Protein AF-A0AAU4RWW5-F1 (afdb_monomer_lite)

pLDDT: mean 87.0, std 14.61, range [48.16, 97.5]

Sequence (52 aa):
MKNSREIMEILEAYDLTGSYRAAAELAGCDHHTVAHYVKMRAVGQHEPRWVS

Structure (mmCIF, N/CA/C/O backbone):
data_AF-A0AAU4RWW5-F1
#
_entry.id   AF-A0AAU4RWW5-F1
#
loop_
_atom_site.group_PDB
_atom_site.id
_atom_site.type_symbol
_atom_site.label_atom_id
_atom_site.label_alt_id
_atom_site.label_comp_id
_atom_site.label_asym_id
_atom_site.label_entity_id
_atom_site.label_seq_id
_atom_site.pdbx_PDB_ins_code
_atom_site.Cartn_x
_atom_site.Cartn_y
_atom_site.Cartn_z
_atom_site.occupancy
_atom_site.B_iso_or_equiv
_atom_site.auth_seq_id
_atom_site.auth_comp_id
_atom_site.auth_asym_id
_atom_site.auth_atom_id
_atom_site.pdbx_PDB_model_num
ATOM 1 N N . MET A 1 1 ? 10.790 2.146 -13.933 1.00 65.88 1 MET A N 1
ATOM 2 C CA . MET A 1 1 ? 10.205 0.818 -13.642 1.00 65.88 1 MET A CA 1
ATOM 3 C C . MET A 1 1 ? 10.842 0.337 -12.348 1.00 65.88 1 MET A C 1
ATOM 5 O O . MET A 1 1 ? 12.056 0.463 -12.248 1.00 65.88 1 MET A O 1
ATOM 9 N N . LYS A 1 2 ? 10.052 -0.054 -11.340 1.00 80.12 2 LYS A N 1
ATOM 10 C CA . LYS A 1 2 ? 10.577 -0.467 -10.025 1.00 80.12 2 LYS A CA 1
ATOM 11 C C . LYS A 1 2 ? 11.092 -1.903 -10.078 1.00 80.12 2 LYS A C 1
ATOM 13 O O . LYS A 1 2 ? 10.646 -2.678 -10.922 1.00 80.12 2 LYS A O 1
ATOM 18 N N . ASN A 1 3 ? 12.014 -2.248 -9.186 1.00 88.81 3 ASN A N 1
ATOM 19 C CA . ASN A 1 3 ? 12.491 -3.625 -9.057 1.00 88.81 3 ASN A CA 1
ATOM 20 C C . ASN A 1 3 ? 11.467 -4.493 -8.312 1.00 88.81 3 ASN A C 1
ATOM 22 O O . ASN A 1 3 ? 10.637 -3.978 -7.568 1.00 88.81 3 ASN A O 1
ATOM 26 N N . SER A 1 4 ? 11.556 -5.816 -8.457 1.00 87.50 4 SER A N 1
ATOM 27 C CA . SER A 1 4 ? 10.610 -6.764 -7.843 1.00 87.50 4 SER A CA 1
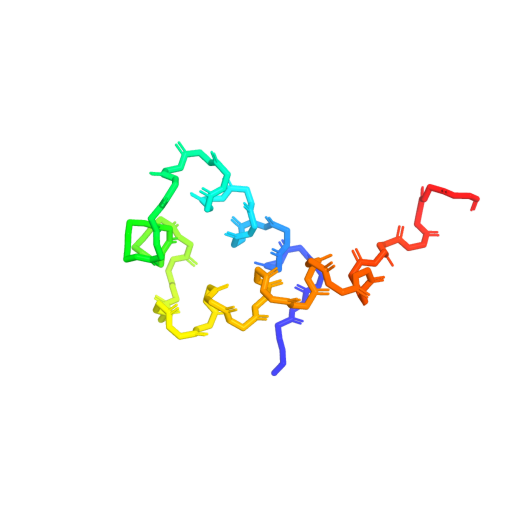ATOM 28 C C . SER A 1 4 ? 10.468 -6.604 -6.324 1.00 87.50 4 SER A C 1
ATOM 30 O O . SER A 1 4 ? 9.354 -6.671 -5.814 1.00 87.50 4 SER A O 1
ATOM 32 N N . ARG A 1 5 ? 11.569 -6.330 -5.606 1.00 90.25 5 ARG A N 1
ATOM 33 C CA . ARG A 1 5 ? 11.541 -6.040 -4.161 1.00 90.25 5 ARG A CA 1
ATOM 34 C C . ARG A 1 5 ? 10.703 -4.800 -3.848 1.00 90.25 5 ARG A C 1
ATOM 36 O O . ARG A 1 5 ? 9.815 -4.870 -3.013 1.00 90.25 5 ARG A O 1
ATOM 43 N N . GLU A 1 6 ? 10.951 -3.695 -4.546 1.00 91.94 6 GLU A N 1
ATOM 44 C CA . GLU A 1 6 ? 10.217 -2.445 -4.315 1.00 91.94 6 GLU A CA 1
ATOM 45 C C . GLU A 1 6 ? 8.727 -2.587 -4.644 1.00 91.94 6 GLU A C 1
ATOM 47 O O . GLU A 1 6 ? 7.891 -1.914 -4.049 1.00 91.94 6 GLU A O 1
ATOM 52 N N . ILE A 1 7 ? 8.378 -3.436 -5.616 1.00 93.00 7 ILE A N 1
ATOM 53 C CA . ILE A 1 7 ? 6.977 -3.707 -5.941 1.00 93.00 7 ILE A CA 1
ATOM 54 C C . ILE A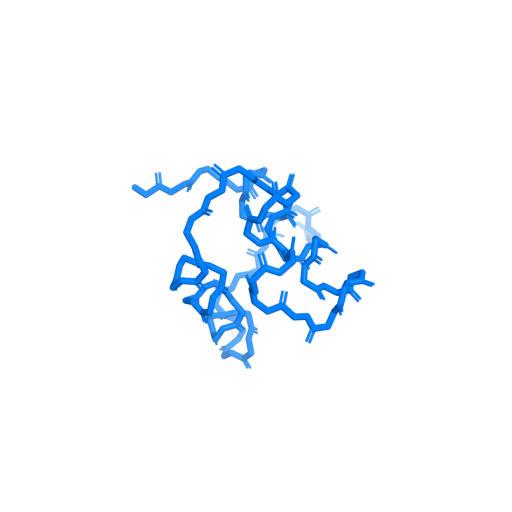 1 7 ? 6.319 -4.526 -4.826 1.00 93.00 7 ILE A C 1
ATOM 56 O O . ILE A 1 7 ? 5.192 -4.218 -4.444 1.00 93.00 7 ILE A O 1
ATOM 60 N N . MET A 1 8 ? 7.018 -5.524 -4.279 1.00 93.81 8 MET A N 1
ATOM 61 C CA . MET A 1 8 ? 6.531 -6.292 -3.131 1.00 93.81 8 MET A CA 1
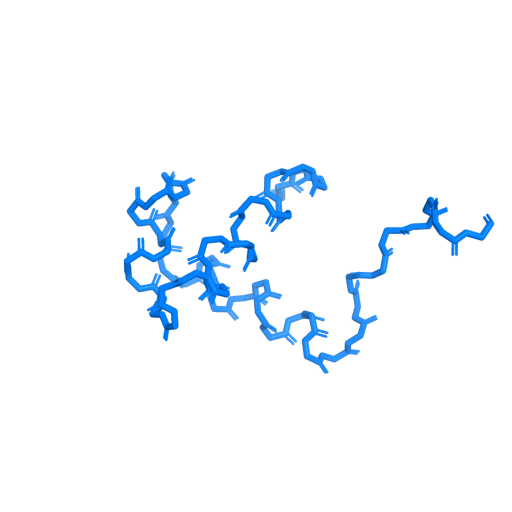ATOM 62 C C . MET A 1 8 ? 6.302 -5.385 -1.916 1.00 93.81 8 MET A C 1
ATOM 64 O O . MET A 1 8 ? 5.206 -5.393 -1.370 1.00 93.81 8 MET A O 1
ATOM 68 N N . GLU A 1 9 ? 7.262 -4.520 -1.581 1.00 95.44 9 GLU A N 1
ATOM 69 C CA . GLU A 1 9 ? 7.143 -3.562 -0.469 1.00 95.44 9 GLU A CA 1
ATOM 70 C C . GLU A 1 9 ? 5.931 -2.623 -0.636 1.00 95.44 9 GLU A C 1
ATOM 72 O O . GLU A 1 9 ? 5.215 -2.342 0.325 1.00 95.44 9 GLU A O 1
ATOM 77 N N . ILE A 1 10 ? 5.641 -2.180 -1.866 1.00 95.75 10 ILE A N 1
ATOM 78 C CA . ILE A 1 10 ? 4.446 -1.375 -2.180 1.00 95.75 10 ILE A CA 1
ATOM 79 C C . ILE A 1 10 ? 3.152 -2.163 -1.957 1.00 95.75 10 ILE A C 1
ATOM 81 O O . ILE A 1 10 ? 2.178 -1.618 -1.430 1.00 95.75 10 ILE A O 1
ATOM 85 N N . LEU A 1 11 ? 3.116 -3.422 -2.393 1.00 95.31 11 LEU A N 1
ATOM 86 C CA . LEU A 1 11 ? 1.940 -4.280 -2.257 1.00 95.31 11 LEU A CA 1
ATOM 87 C C . LEU A 1 11 ? 1.698 -4.662 -0.793 1.00 95.31 11 LEU A C 1
ATOM 89 O O . LEU A 1 11 ? 0.556 -4.612 -0.348 1.00 95.31 11 LEU A O 1
ATOM 93 N N . GLU A 1 12 ? 2.751 -4.955 -0.031 1.00 95.88 12 GLU A N 1
ATOM 94 C CA . GLU A 1 12 ? 2.672 -5.233 1.407 1.00 95.88 12 GLU A CA 1
ATOM 95 C C . GLU A 1 12 ? 2.210 -4.002 2.197 1.00 95.88 12 GLU A C 1
ATOM 97 O O . GLU A 1 12 ? 1.347 -4.116 3.068 1.00 95.88 12 GLU A O 1
ATOM 102 N N . ALA A 1 13 ? 2.703 -2.806 1.858 1.00 97.38 13 ALA A N 1
ATOM 103 C CA . ALA A 1 13 ? 2.236 -1.562 2.470 1.00 97.38 13 ALA A CA 1
ATOM 104 C C . ALA A 1 13 ? 0.746 -1.294 2.182 1.00 97.38 13 ALA A C 1
ATOM 106 O O . ALA A 1 13 ? 0.024 -0.774 3.039 1.00 97.38 13 ALA A O 1
ATOM 107 N N . TYR A 1 14 ? 0.261 -1.660 0.991 1.00 96.75 14 TYR A N 1
ATOM 108 C CA . TYR A 1 14 ? -1.163 -1.585 0.665 1.00 96.75 14 TYR A CA 1
ATOM 109 C C . TYR A 1 14 ? -1.988 -2.628 1.419 1.00 96.75 14 TYR A C 1
ATOM 111 O O . TYR A 1 14 ? -3.015 -2.265 1.986 1.00 96.75 14 TYR A O 1
ATOM 119 N N . ASP A 1 15 ? -1.533 -3.878 1.495 1.00 96.38 15 ASP A N 1
ATOM 120 C CA . ASP A 1 15 ? -2.219 -4.937 2.245 1.00 96.38 15 ASP A CA 1
ATOM 121 C C . ASP A 1 15 ? -2.313 -4.597 3.745 1.00 96.38 15 ASP A C 1
ATOM 123 O O . ASP A 1 15 ? -3.340 -4.847 4.374 1.00 96.38 15 ASP A O 1
ATOM 127 N N . LEU A 1 16 ? -1.278 -3.962 4.308 1.00 97.06 16 LEU A N 1
ATOM 128 C CA . LEU A 1 16 ? -1.250 -3.521 5.705 1.00 97.06 16 LEU A CA 1
ATOM 129 C C . LEU A 1 16 ? -2.220 -2.364 5.988 1.00 97.06 16 LEU A C 1
ATOM 131 O O . LEU A 1 16 ? -2.828 -2.312 7.055 1.00 97.06 16 LEU A O 1
ATOM 135 N N . THR A 1 17 ? -2.330 -1.403 5.069 1.00 96.94 17 THR A N 1
ATOM 136 C CA . THR A 1 17 ? -3.054 -0.143 5.321 1.00 96.94 17 THR A CA 1
ATOM 137 C C . THR A 1 17 ? -4.445 -0.081 4.696 1.00 96.94 17 THR A C 1
ATOM 139 O O . THR A 1 17 ? -5.258 0.750 5.099 1.00 96.94 17 THR A O 1
ATOM 142 N N . GLY A 1 18 ? -4.714 -0.883 3.665 1.00 95.94 18 GLY A N 1
ATOM 143 C CA . GLY A 1 18 ? -5.917 -0.802 2.833 1.00 95.94 18 GLY A CA 1
ATOM 144 C C . GLY A 1 18 ? -6.070 0.517 2.058 1.00 95.94 18 GLY A C 1
ATOM 145 O O . GLY A 1 18 ? -7.133 0.774 1.492 1.00 95.94 18 GLY A O 1
ATOM 146 N N . SER A 1 19 ? -5.046 1.382 2.029 1.00 97.00 19 SER A N 1
ATOM 147 C CA . SER A 1 19 ? -5.128 2.748 1.495 1.00 97.00 19 SER A CA 1
ATOM 148 C C . SER A 1 19 ? -3.957 3.074 0.576 1.00 97.00 19 SER A C 1
ATOM 150 O O . SER A 1 19 ? -2.797 2.954 0.957 1.00 97.00 19 SER A O 1
ATOM 152 N N . TYR A 1 20 ? -4.249 3.586 -0.625 1.00 97.12 20 TYR A N 1
ATOM 153 C CA . TYR A 1 20 ? -3.208 3.976 -1.583 1.00 97.12 20 TYR A CA 1
ATOM 154 C C . TYR A 1 20 ? -2.303 5.093 -1.065 1.00 97.12 20 TYR A C 1
ATOM 156 O O . TYR A 1 20 ? -1.122 5.115 -1.387 1.00 97.12 20 TYR A O 1
ATOM 164 N N . ARG A 1 21 ? -2.847 6.026 -0.276 1.00 96.62 21 ARG A N 1
ATOM 165 C CA . ARG A 1 21 ? -2.085 7.174 0.234 1.00 96.62 21 ARG A CA 1
ATOM 166 C C . ARG A 1 21 ? -1.177 6.769 1.389 1.00 96.62 21 ARG A C 1
ATOM 168 O O . ARG A 1 21 ? 0.006 7.070 1.343 1.00 96.62 21 ARG A O 1
ATOM 175 N N . ALA A 1 22 ? -1.706 6.013 2.350 1.00 96.88 22 ALA A N 1
ATOM 176 C CA . ALA A 1 22 ? -0.912 5.532 3.478 1.00 96.88 22 ALA A CA 1
ATOM 177 C C . ALA A 1 22 ? 0.187 4.558 3.020 1.00 96.88 22 ALA A C 1
ATOM 179 O O . ALA A 1 22 ? 1.328 4.655 3.461 1.00 96.88 22 ALA A O 1
ATOM 180 N N . ALA A 1 23 ? -0.121 3.667 2.071 1.00 97.50 23 ALA A N 1
ATOM 181 C CA . ALA A 1 23 ? 0.872 2.777 1.476 1.00 97.50 23 ALA A CA 1
ATOM 182 C C . ALA A 1 23 ? 1.981 3.539 0.734 1.00 97.50 23 ALA A C 1
ATOM 184 O O . ALA A 1 23 ? 3.144 3.153 0.798 1.00 97.50 23 ALA A O 1
ATOM 185 N N . ALA A 1 24 ? 1.633 4.632 0.050 1.00 96.81 24 ALA A N 1
ATOM 186 C CA . ALA A 1 24 ? 2.588 5.475 -0.659 1.00 96.81 24 ALA A CA 1
ATOM 187 C C . ALA A 1 24 ? 3.567 6.164 0.301 1.00 96.81 24 ALA A C 1
ATOM 189 O O . ALA A 1 24 ? 4.769 6.174 0.039 1.00 96.81 24 ALA A O 1
ATOM 190 N N . GLU A 1 25 ? 3.068 6.666 1.433 1.00 97.25 25 GLU A N 1
ATOM 191 C CA . GLU A 1 25 ? 3.894 7.249 2.496 1.00 97.25 25 GLU A CA 1
ATOM 192 C C . GLU A 1 25 ? 4.842 6.211 3.114 1.00 97.25 25 GLU A C 1
ATOM 194 O O . GLU A 1 25 ? 6.030 6.490 3.265 1.00 97.25 25 GLU A O 1
ATOM 199 N N . LEU A 1 26 ? 4.354 4.997 3.400 1.00 96.12 26 LEU A N 1
ATOM 200 C CA . LEU A 1 26 ? 5.176 3.912 3.953 1.00 96.12 26 LEU A CA 1
ATOM 201 C C . LEU A 1 26 ? 6.235 3.399 2.968 1.00 96.12 26 LEU A C 1
ATOM 203 O O . LEU A 1 26 ? 7.366 3.133 3.366 1.00 96.12 26 LEU A O 1
ATOM 207 N N . ALA A 1 27 ? 5.885 3.272 1.687 1.00 94.25 27 ALA A N 1
ATOM 208 C CA . ALA A 1 27 ? 6.778 2.764 0.645 1.00 94.25 27 ALA A CA 1
ATOM 209 C C . ALA A 1 27 ? 7.640 3.859 -0.019 1.00 94.25 27 ALA A C 1
ATOM 211 O O . ALA A 1 27 ? 8.381 3.572 -0.963 1.00 94.25 27 ALA A O 1
ATOM 212 N N . GLY A 1 28 ? 7.518 5.119 0.415 1.00 95.62 28 GLY A N 1
ATOM 213 C CA . GLY A 1 28 ? 8.265 6.252 -0.139 1.00 95.62 28 GLY A CA 1
ATOM 214 C C . GLY A 1 28 ? 8.010 6.486 -1.633 1.00 95.62 28 GLY A C 1
ATOM 215 O O . GLY A 1 28 ? 8.943 6.765 -2.388 1.00 95.62 28 GLY A O 1
ATOM 216 N N . CYS A 1 29 ? 6.767 6.322 -2.094 1.00 95.56 29 CYS A N 1
ATOM 217 C CA . CYS A 1 29 ? 6.392 6.488 -3.502 1.00 95.56 29 CYS A CA 1
ATOM 218 C C . CYS A 1 29 ? 5.104 7.307 -3.666 1.00 95.56 29 CYS A C 1
ATOM 220 O O . CYS A 1 29 ? 4.568 7.831 -2.699 1.00 95.56 29 CYS A O 1
ATOM 222 N N . ASP A 1 30 ? 4.616 7.454 -4.901 1.00 95.38 30 ASP A N 1
ATOM 223 C CA . ASP A 1 30 ? 3.344 8.131 -5.166 1.00 95.38 30 ASP A CA 1
ATOM 224 C C . ASP A 1 30 ? 2.155 7.153 -5.119 1.00 95.38 30 ASP A C 1
ATOM 226 O O . ASP A 1 30 ? 2.247 6.007 -5.562 1.00 95.38 30 ASP A O 1
ATOM 230 N N . HIS A 1 31 ? 1.000 7.612 -4.644 1.00 94.75 31 HIS A N 1
ATOM 231 C CA . HIS A 1 31 ? -0.219 6.804 -4.539 1.00 94.75 31 HIS A CA 1
ATOM 232 C C . HIS A 1 31 ? -0.744 6.258 -5.882 1.00 94.75 31 HIS A C 1
ATOM 234 O O . HIS A 1 31 ? -1.334 5.174 -5.909 1.00 94.75 31 HIS A O 1
ATOM 240 N N . HIS A 1 32 ? -0.482 6.923 -7.012 1.00 96.50 32 HIS A N 1
ATOM 241 C CA . HIS A 1 32 ? -0.753 6.370 -8.343 1.00 96.50 32 HIS A CA 1
ATOM 242 C C . HIS A 1 32 ? 0.138 5.163 -8.654 1.00 96.50 32 HIS A C 1
ATOM 244 O O . HIS A 1 32 ? -0.310 4.230 -9.321 1.00 96.50 32 HIS A O 1
ATOM 250 N N . THR A 1 33 ? 1.371 5.149 -8.139 1.00 95.50 33 THR A N 1
ATOM 251 C CA . THR A 1 33 ? 2.283 4.003 -8.258 1.00 95.50 33 THR A CA 1
ATOM 252 C C . THR A 1 33 ? 1.718 2.805 -7.500 1.00 95.50 33 THR A C 1
ATOM 254 O O . THR A 1 33 ? 1.650 1.711 -8.057 1.00 95.50 33 THR A O 1
ATOM 257 N N . VAL A 1 34 ? 1.221 3.018 -6.277 1.00 96.31 34 VAL A N 1
ATOM 258 C CA . VAL A 1 34 ? 0.542 1.969 -5.498 1.00 96.31 34 VAL A CA 1
ATOM 259 C C . VAL A 1 34 ? -0.673 1.433 -6.258 1.00 96.31 34 VAL A C 1
ATOM 261 O O . VAL A 1 34 ? -0.786 0.229 -6.480 1.00 96.31 34 VAL A O 1
ATOM 264 N N . ALA A 1 35 ? -1.550 2.318 -6.742 1.00 96.00 35 ALA A N 1
ATOM 265 C CA . ALA A 1 35 ? -2.741 1.920 -7.490 1.00 96.00 35 ALA A CA 1
ATOM 266 C C . ALA A 1 35 ? -2.407 1.138 -8.773 1.00 96.00 35 ALA A C 1
ATOM 268 O O . ALA A 1 35 ? -3.137 0.219 -9.143 1.00 96.00 35 ALA A O 1
ATOM 269 N N . HIS A 1 36 ? -1.314 1.486 -9.454 1.00 94.62 36 HIS A N 1
ATOM 270 C CA . HIS A 1 36 ? -0.849 0.776 -10.641 1.00 94.62 36 HIS A CA 1
ATOM 271 C C . HIS A 1 36 ? -0.442 -0.669 -10.315 1.00 94.62 36 HIS A C 1
ATOM 273 O O . HIS A 1 36 ? -0.952 -1.596 -10.945 1.00 94.62 36 HIS A O 1
ATOM 279 N N . TYR A 1 37 ? 0.399 -0.885 -9.297 1.00 93.25 37 TYR A N 1
ATOM 280 C CA . TYR A 1 37 ? 0.847 -2.233 -8.921 1.00 93.25 37 TYR A CA 1
ATOM 281 C C . TYR A 1 37 ? -0.266 -3.086 -8.306 1.00 93.25 37 TYR A C 1
ATOM 283 O O . TYR A 1 37 ? -0.352 -4.273 -8.616 1.00 93.25 37 TYR A O 1
ATOM 291 N N . VAL A 1 38 ? -1.178 -2.496 -7.528 1.00 93.62 38 VAL A N 1
ATOM 292 C CA . VAL A 1 38 ? -2.359 -3.204 -7.000 1.00 93.62 38 VAL A CA 1
ATOM 293 C C . VAL A 1 38 ? -3.251 -3.704 -8.138 1.00 93.62 38 VAL A C 1
ATOM 295 O O . VAL A 1 38 ? -3.657 -4.867 -8.143 1.00 93.62 38 VAL A O 1
ATOM 298 N N . LYS A 1 39 ? -3.501 -2.868 -9.153 1.00 93.00 39 LYS A N 1
ATOM 299 C CA . LYS A 1 39 ? -4.254 -3.281 -10.348 1.00 93.00 39 LYS A CA 1
ATOM 300 C C . LYS A 1 39 ? -3.534 -4.383 -11.122 1.00 93.00 39 LYS A C 1
ATOM 302 O O . LYS A 1 39 ? -4.185 -5.335 -11.536 1.00 93.00 39 LYS A O 1
ATOM 307 N N . MET A 1 40 ? -2.211 -4.292 -11.277 1.00 88.75 40 MET A N 1
ATOM 308 C CA . MET A 1 40 ? -1.415 -5.335 -11.940 1.00 88.75 40 MET A CA 1
ATOM 309 C C . MET A 1 40 ? -1.420 -6.670 -11.178 1.00 88.75 40 MET A C 1
ATOM 311 O O . MET A 1 40 ? -1.485 -7.728 -11.804 1.00 88.75 40 MET A O 1
ATOM 315 N N . ARG A 1 41 ? -1.421 -6.647 -9.838 1.00 84.44 41 ARG A N 1
ATOM 316 C CA . ARG A 1 41 ? -1.593 -7.850 -9.005 1.00 84.44 41 ARG A CA 1
ATOM 317 C C . ARG A 1 41 ? -2.981 -8.462 -9.185 1.00 84.44 41 ARG A C 1
ATOM 319 O O . ARG A 1 41 ? -3.082 -9.674 -9.339 1.00 84.44 41 ARG A O 1
ATOM 326 N N . ALA A 1 42 ? -4.035 -7.644 -9.215 1.00 82.19 42 ALA A N 1
ATOM 327 C CA . ALA A 1 42 ? -5.410 -8.119 -9.389 1.00 82.19 42 ALA A CA 1
ATOM 328 C C . ALA A 1 42 ? -5.638 -8.834 -10.735 1.00 82.19 42 ALA A C 1
ATOM 330 O O . ALA A 1 42 ? -6.455 -9.745 -10.811 1.00 82.19 42 ALA A O 1
ATOM 331 N N . VAL A 1 43 ? -4.894 -8.461 -11.783 1.00 82.31 43 VAL A N 1
ATOM 332 C CA . VAL A 1 43 ? -4.926 -9.140 -13.093 1.00 82.31 43 VAL A CA 1
ATOM 333 C C . VAL A 1 43 ? -3.933 -10.309 -13.205 1.00 82.31 43 VAL A C 1
ATOM 335 O O . VAL A 1 43 ? -3.762 -10.853 -14.292 1.00 82.31 43 VAL A O 1
ATOM 338 N N . GLY A 1 44 ? -3.259 -10.691 -12.112 1.00 72.50 44 GLY A N 1
ATOM 339 C CA . GLY A 1 44 ? -2.319 -11.819 -12.075 1.00 72.50 44 GLY A CA 1
ATOM 340 C C . GLY A 1 44 ? -0.985 -11.577 -12.791 1.00 72.50 44 GLY A C 1
ATOM 341 O O . GLY A 1 44 ? -0.259 -12.526 -13.059 1.00 72.50 44 GLY A O 1
ATOM 342 N N . GLN A 1 45 ? -0.630 -10.328 -13.112 1.00 64.25 45 GLN A N 1
ATOM 343 C CA . GLN A 1 45 ? 0.585 -10.008 -13.882 1.00 64.25 45 GLN A CA 1
ATOM 344 C C . GLN A 1 45 ? 1.855 -9.850 -13.032 1.00 64.25 45 GLN A C 1
ATOM 346 O O . GLN A 1 45 ? 2.933 -9.623 -13.577 1.00 64.25 45 GLN A O 1
ATOM 351 N N . HIS A 1 46 ? 1.754 -9.979 -11.708 1.00 60.34 46 HIS A N 1
ATOM 352 C CA . HIS A 1 46 ? 2.891 -9.895 -10.793 1.00 60.34 46 HIS A CA 1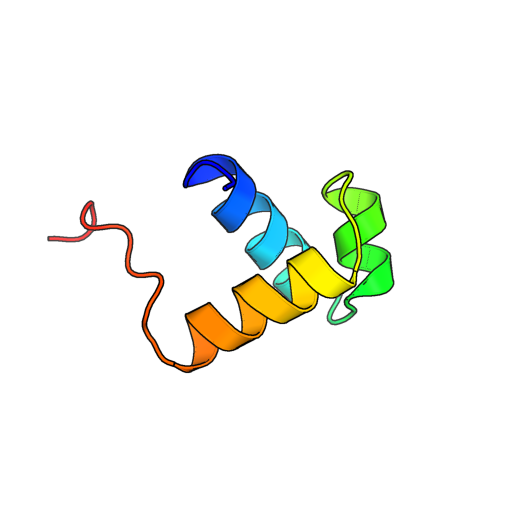
ATOM 353 C C . HIS A 1 46 ? 3.101 -11.227 -10.062 1.00 60.34 46 HIS A C 1
ATOM 355 O O . HIS A 1 46 ? 2.997 -11.303 -8.839 1.00 60.34 46 HIS A O 1
ATOM 361 N N . GLU A 1 47 ? 3.364 -12.298 -10.811 1.00 56.00 47 GLU A N 1
ATOM 362 C CA . GLU A 1 47 ? 3.884 -13.538 -10.234 1.00 56.00 47 GLU A CA 1
ATOM 363 C C . GLU A 1 47 ? 5.424 -13.481 -10.212 1.00 56.00 47 GLU A C 1
ATOM 365 O O . GLU A 1 47 ? 6.063 -13.505 -11.270 1.00 56.00 47 GLU A O 1
ATOM 370 N N . PRO A 1 48 ? 6.071 -13.391 -9.037 1.00 51.88 48 PRO A N 1
ATOM 371 C CA . PRO A 1 48 ? 7.498 -13.651 -8.942 1.00 51.88 48 PRO A CA 1
ATOM 372 C C . PRO A 1 48 ? 7.748 -15.157 -9.140 1.00 51.88 48 PRO A C 1
ATOM 374 O O . PRO A 1 48 ? 7.369 -15.964 -8.296 1.00 51.88 48 PRO A O 1
ATOM 377 N N . ARG A 1 49 ? 8.430 -15.533 -10.234 1.00 55.22 49 ARG A N 1
ATOM 378 C CA . ARG A 1 49 ? 8.786 -16.922 -10.633 1.00 55.22 49 ARG A CA 1
ATOM 379 C C . ARG A 1 49 ? 9.729 -17.681 -9.668 1.00 55.22 49 ARG A C 1
ATOM 381 O O . ARG A 1 49 ? 10.435 -18.580 -10.098 1.00 55.22 49 ARG A O 1
ATOM 388 N N . TRP A 1 50 ? 9.775 -17.333 -8.383 1.00 58.16 50 TRP A N 1
ATOM 389 C CA . TRP A 1 50 ? 10.556 -18.052 -7.361 1.00 58.16 50 TRP A CA 1
ATOM 390 C C . TRP A 1 50 ? 9.695 -18.977 -6.492 1.00 58.16 50 TRP A C 1
ATOM 392 O O . TRP A 1 50 ? 10.171 -19.501 -5.489 1.00 58.16 50 TRP A O 1
ATOM 402 N N . VAL A 1 51 ? 8.431 -19.180 -6.874 1.00 56.00 51 VAL A N 1
ATOM 403 C CA . VAL A 1 51 ? 7.556 -20.220 -6.320 1.00 56.00 51 VAL A CA 1
ATOM 404 C C . VAL A 1 51 ? 7.139 -21.172 -7.446 1.00 56.00 51 VAL A C 1
ATOM 406 O O . VAL A 1 51 ? 5.964 -21.289 -7.775 1.00 56.00 51 VAL A O 1
ATOM 409 N N . SER A 1 52 ? 8.130 -21.784 -8.100 1.0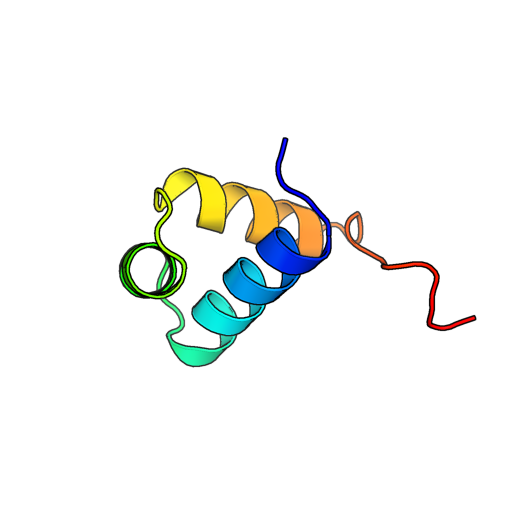0 48.16 52 SER A N 1
ATOM 410 C CA . SER A 1 52 ? 8.063 -23.029 -8.892 1.00 48.16 52 SER A CA 1
ATOM 411 C C . SER A 1 52 ? 9.477 -23.482 -9.234 1.00 48.16 52 SER A C 1
ATOM 413 O O . SER A 1 52 ? 10.221 -22.654 -9.806 1.00 48.16 52 SER A O 1
#

Secondary structure (DSSP, 8-state):
---HHHHHHHHHHHHHHS-HHHHHHHTTS-HHHHHHHHHHHHTT----TT--

Radius of gyration: 10.5 Å; chains: 1; bounding box: 18×31×20 Å

Foldseek 3D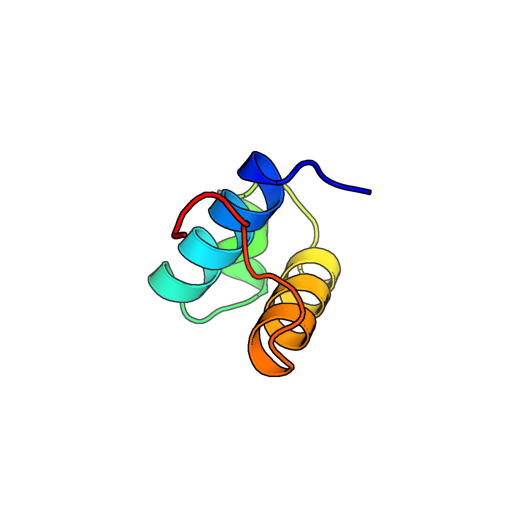i:
DDDLVLLVQLQVLCVVPVALPRSCVRSVHHSVSSVVSVVCVVVVNNDDPPPD